Protein AF-A0A914DHK1-F1 (afdb_monomer_lite)

Organism: NCBI:txid290746

Sequence (170 aa):
MADLRPAIIRAHQIGRGVREIARFFDIPVMTVSDAIKRFEEYGSNKDRPGRGRKKTARSKKNILRAPGHKAYETQNFLRDKCPDVISVDPHWRNPIGEWPPNSPDLNPLDYAVWSILEQKACAKPHSNVESLKRALKAWNEITLDTLVKIVDNFPKQLKACVDAKGGHFE

Foldseek 3Di:
DDDCLVVLCVCVVVPDDLVRSCVVVVHDSVVSVVSNVVCVVPVDPDDDDPPDDDDDCPDPVNCVVDCDCARPVNQVVCVVVPVPDQFCDCDVVRNRGSDHPPPLLLPLCRVPVVVQLCCQLVVDDDPDPVSSVVSSCCSVVCDPVNSVVSVVCNVVSVVQCVVCVNDDDD

InterPro domains:
  IPR009057 Homedomain-like superfamily [SSF46689] (3-79)
  IPR036388 Winged helix-like DNA-binding domain superfamily [G3DSA:1.10.10.10] (2-46)
  IPR036397 Ribonuclease H superfamily [G3DSA:3.30.420.10] (58-170)

Radius of gyration: 32.41 Å; chains: 1; bounding box: 67×48×76 Å

Structure (mmCIF, N/CA/C/O backbone):
data_AF-A0A914DHK1-F1
#
_entry.id   AF-A0A914DHK1-F1
#
loop_
_atom_site.group_PDB
_atom_site.id
_atom_site.type_symbol
_atom_site.label_atom_id
_atom_site.label_alt_id
_atom_site.label_comp_id
_atom_site.label_asym_id
_atom_site.label_entity_id
_atom_site.label_seq_id
_atom_site.pdbx_PDB_ins_code
_atom_site.Cartn_x
_atom_site.Cartn_y
_atom_site.Cartn_z
_atom_site.occupancy
_atom_site.B_iso_or_equiv
_atom_site.auth_seq_id
_atom_site.auth_comp_id
_atom_site.auth_asym_id
_atom_site.auth_atom_id
_atom_site.pdbx_PDB_model_num
ATOM 1 N N . MET A 1 1 ? 22.845 2.997 -48.466 1.00 45.81 1 MET A N 1
ATOM 2 C CA . MET A 1 1 ? 23.839 4.029 -48.827 1.00 45.81 1 MET A CA 1
ATOM 3 C C . MET A 1 1 ? 25.036 3.876 -47.909 1.00 45.81 1 MET A C 1
ATOM 5 O O . MET A 1 1 ? 24.831 3.815 -46.704 1.00 45.81 1 MET A O 1
ATOM 9 N N . ALA A 1 2 ? 26.241 3.717 -48.457 1.00 61.31 2 ALA A N 1
ATOM 10 C CA . ALA A 1 2 ? 27.459 3.604 -47.654 1.00 61.31 2 ALA A CA 1
ATOM 11 C C . ALA A 1 2 ? 27.733 4.923 -46.908 1.00 61.31 2 ALA A C 1
ATOM 13 O O . ALA A 1 2 ? 27.480 5.999 -47.446 1.00 61.31 2 ALA A O 1
ATOM 14 N N . ASP A 1 3 ? 28.229 4.848 -45.672 1.00 79.81 3 ASP A N 1
ATOM 15 C CA . ASP A 1 3 ? 28.599 6.033 -44.895 1.00 79.81 3 ASP A CA 1
ATOM 16 C C . ASP A 1 3 ? 29.818 6.724 -45.532 1.00 79.81 3 ASP A C 1
ATOM 18 O O . ASP A 1 3 ? 30.925 6.185 -45.522 1.00 79.81 3 ASP A O 1
ATOM 22 N N . LEU A 1 4 ? 29.612 7.914 -46.106 1.00 85.38 4 LEU A N 1
ATOM 23 C CA . LEU A 1 4 ? 30.652 8.692 -46.790 1.00 85.38 4 LEU A CA 1
ATOM 24 C C . LEU A 1 4 ? 31.526 9.513 -45.826 1.00 85.38 4 LEU A C 1
ATOM 26 O O . LEU A 1 4 ? 32.581 10.009 -46.230 1.00 85.38 4 LEU A O 1
ATOM 30 N N . ARG A 1 5 ? 31.147 9.633 -44.544 1.00 85.50 5 ARG A N 1
ATOM 31 C CA . ARG A 1 5 ? 31.873 10.457 -43.558 1.00 85.50 5 ARG A CA 1
ATOM 32 C C . ARG A 1 5 ? 33.358 10.087 -43.404 1.00 85.50 5 ARG A C 1
ATOM 34 O O . ARG A 1 5 ? 34.180 11.004 -43.396 1.00 85.50 5 ARG A O 1
ATOM 41 N N . PRO A 1 6 ? 33.764 8.798 -43.354 1.00 89.75 6 PRO A N 1
ATOM 42 C CA . PRO A 1 6 ? 35.181 8.449 -43.254 1.00 89.75 6 PRO A CA 1
ATOM 43 C C . PRO A 1 6 ? 35.988 8.885 -44.482 1.00 89.75 6 PRO A C 1
ATOM 45 O O . PRO A 1 6 ? 37.155 9.244 -44.356 1.00 89.75 6 PRO A O 1
ATOM 48 N N . ALA A 1 7 ? 35.385 8.842 -45.674 1.00 91.25 7 ALA A N 1
ATOM 49 C CA . ALA A 1 7 ? 36.050 9.223 -46.917 1.00 91.25 7 ALA A CA 1
ATOM 50 C C . ALA A 1 7 ? 36.236 10.745 -47.014 1.00 91.25 7 ALA A C 1
ATOM 52 O O . ALA A 1 7 ? 37.310 11.202 -47.402 1.00 91.25 7 ALA A O 1
ATOM 53 N N . ILE A 1 8 ? 35.233 11.509 -46.570 1.00 91.62 8 ILE A N 1
ATOM 54 C CA . ILE A 1 8 ? 35.290 12.972 -46.454 1.00 91.62 8 ILE A CA 1
ATOM 55 C C . ILE A 1 8 ? 36.424 13.402 -45.514 1.00 91.62 8 ILE A C 1
ATOM 57 O O . ILE A 1 8 ? 37.243 14.242 -45.879 1.00 91.62 8 ILE A O 1
ATOM 61 N N . ILE A 1 9 ? 36.510 12.791 -44.328 1.00 90.69 9 ILE A N 1
ATOM 62 C CA . ILE A 1 9 ? 37.529 13.141 -43.325 1.00 90.69 9 ILE A CA 1
ATOM 63 C C . ILE A 1 9 ? 38.936 12.813 -43.830 1.00 90.69 9 ILE A C 1
ATOM 65 O O . ILE A 1 9 ? 39.836 13.635 -43.685 1.00 90.69 9 ILE A O 1
ATOM 69 N N . ARG A 1 10 ? 39.130 11.659 -44.487 1.00 92.44 10 ARG A N 1
ATOM 70 C CA . ARG A 1 10 ? 40.425 11.323 -45.103 1.00 92.44 10 ARG A CA 1
ATOM 71 C C . ARG A 1 10 ? 40.837 12.345 -46.162 1.00 92.44 10 ARG A C 1
ATOM 73 O O . ARG A 1 10 ? 41.992 12.749 -46.191 1.00 92.44 10 ARG A O 1
ATOM 80 N N . ALA A 1 11 ? 39.907 12.778 -47.013 1.00 91.38 11 ALA A N 1
ATOM 81 C CA . ALA A 1 11 ? 40.194 13.776 -48.040 1.00 91.38 11 ALA A CA 1
ATOM 82 C C . ALA A 1 11 ? 40.589 15.139 -47.437 1.00 91.38 11 ALA A C 1
ATOM 84 O O . ALA A 1 11 ? 41.520 15.770 -47.936 1.00 91.38 11 ALA A O 1
ATOM 85 N N . HIS A 1 12 ? 39.947 15.549 -46.334 1.00 91.12 12 HIS A N 1
ATOM 86 C CA . HIS A 1 12 ? 40.320 16.750 -45.570 1.00 91.12 12 HIS A CA 1
ATOM 87 C C . HIS A 1 12 ? 41.710 16.627 -44.934 1.00 91.12 12 HIS A C 1
ATOM 89 O O . HIS A 1 12 ? 42.525 17.533 -45.061 1.00 91.12 12 HIS A O 1
ATOM 95 N N . GLN A 1 13 ? 42.029 15.481 -44.324 1.00 90.62 13 GLN A N 1
ATOM 96 C CA . GLN A 1 13 ? 43.347 15.230 -43.719 1.00 90.62 13 GLN A CA 1
ATOM 97 C C . GLN A 1 13 ? 44.498 15.230 -44.739 1.00 90.62 13 GLN A C 1
ATOM 99 O O . GLN A 1 13 ? 45.629 15.540 -44.379 1.00 90.62 13 GLN A O 1
ATOM 104 N N . ILE A 1 14 ? 44.213 14.914 -46.008 1.00 91.94 14 ILE A N 1
ATOM 105 C CA . ILE A 1 14 ? 45.169 14.997 -47.129 1.00 91.94 14 ILE A CA 1
ATOM 106 C C . ILE A 1 14 ? 45.279 16.446 -47.670 1.00 91.94 14 ILE A C 1
ATOM 108 O O . ILE A 1 14 ? 46.070 16.720 -48.568 1.00 91.94 14 ILE A O 1
ATOM 112 N N . GLY A 1 15 ? 44.520 17.397 -47.112 1.00 90.50 15 GLY A N 1
ATOM 113 C CA . GLY A 1 15 ? 44.595 18.825 -47.436 1.00 90.50 15 GLY A CA 1
ATOM 114 C C . GLY A 1 15 ? 43.674 19.279 -48.571 1.00 90.50 15 GLY A C 1
ATOM 115 O O . GLY A 1 15 ? 43.848 20.383 -49.085 1.00 90.50 15 GLY A O 1
ATOM 116 N N . ARG A 1 16 ? 42.697 18.460 -48.991 1.00 91.81 16 ARG A N 1
ATOM 117 C CA . ARG A 1 16 ? 41.738 18.866 -50.032 1.00 91.81 16 ARG A CA 1
ATOM 118 C C . ARG A 1 16 ? 40.726 19.874 -49.500 1.00 91.81 16 ARG A C 1
ATOM 120 O O . ARG A 1 16 ? 40.223 19.749 -48.386 1.00 91.81 16 ARG A O 1
ATOM 127 N N . GLY A 1 17 ? 40.362 20.841 -50.339 1.00 92.19 17 GLY A N 1
ATOM 128 C CA . GLY A 1 17 ? 39.383 21.864 -49.978 1.00 92.19 17 GLY A CA 1
ATOM 129 C C . GLY A 1 17 ? 37.948 21.323 -49.918 1.00 92.19 17 GLY A C 1
ATOM 130 O O . GLY A 1 17 ? 37.543 20.495 -50.731 1.00 92.19 17 GLY A O 1
ATOM 131 N N . VAL A 1 18 ? 37.122 21.867 -49.019 1.00 92.69 18 VAL A N 1
ATOM 132 C CA . VAL A 1 18 ? 35.716 21.451 -48.801 1.00 92.69 18 VAL A CA 1
ATOM 133 C C . VAL A 1 18 ? 34.892 21.403 -50.102 1.00 92.69 18 VAL A C 1
ATOM 135 O O . VAL A 1 18 ? 34.145 20.454 -50.338 1.00 92.69 18 VAL A O 1
ATOM 138 N N . ARG A 1 19 ? 35.045 22.400 -50.986 1.00 93.62 19 ARG A N 1
ATOM 139 C CA . ARG A 1 19 ? 34.336 22.455 -52.283 1.00 93.62 19 ARG A CA 1
ATOM 140 C C . ARG A 1 19 ? 34.827 21.404 -53.283 1.00 93.62 19 ARG A C 1
ATOM 142 O O . ARG A 1 19 ? 34.047 20.946 -54.112 1.00 93.62 19 ARG A O 1
ATOM 149 N N . GLU A 1 20 ? 36.105 21.043 -53.220 1.00 92.06 20 GLU A N 1
ATOM 150 C CA . GLU A 1 20 ? 36.705 20.012 -54.070 1.00 92.06 20 GLU A CA 1
ATOM 151 C C . GLU A 1 20 ? 36.185 18.627 -53.673 1.00 92.06 20 GLU A C 1
ATOM 153 O O . GLU A 1 20 ? 35.751 17.860 -54.529 1.00 92.06 20 GLU A O 1
ATOM 158 N N . ILE A 1 21 ? 36.133 18.357 -52.365 1.00 93.50 21 ILE A N 1
ATOM 159 C CA . ILE A 1 21 ? 35.586 17.120 -51.796 1.00 93.50 21 ILE A CA 1
ATOM 160 C C . ILE A 1 21 ? 34.100 16.974 -52.153 1.00 93.50 21 ILE A C 1
ATOM 162 O O . ILE A 1 21 ? 33.677 15.912 -52.601 1.00 93.50 21 ILE A O 1
ATOM 166 N N . ALA A 1 22 ? 33.317 18.047 -52.009 1.00 93.88 22 ALA A N 1
ATOM 167 C CA . ALA A 1 22 ? 31.891 18.051 -52.336 1.00 93.88 22 ALA A CA 1
ATOM 168 C C . ALA A 1 22 ? 31.627 17.690 -53.805 1.00 93.88 22 ALA A C 1
ATOM 170 O O . ALA A 1 22 ? 30.771 16.858 -54.094 1.00 93.88 22 ALA A O 1
ATOM 171 N N . ARG A 1 23 ? 32.412 18.268 -54.725 1.00 94.62 23 ARG A N 1
ATOM 172 C CA . ARG A 1 23 ? 32.321 17.974 -56.160 1.00 94.62 23 ARG A CA 1
ATOM 173 C C . ARG A 1 23 ? 32.741 16.540 -56.482 1.00 94.62 23 ARG A C 1
ATOM 175 O O . ARG A 1 23 ? 32.130 15.913 -57.334 1.00 94.62 23 ARG A O 1
ATOM 182 N N . PHE A 1 24 ? 33.778 16.031 -55.817 1.00 91.69 24 PHE A N 1
ATOM 183 C CA . PHE A 1 24 ? 34.297 14.683 -56.056 1.00 91.69 24 PHE A CA 1
ATOM 184 C C . PHE A 1 24 ? 33.318 13.584 -55.627 1.00 91.69 24 PHE A C 1
ATOM 186 O O . PHE A 1 24 ? 33.183 12.580 -56.318 1.00 91.69 24 PHE A O 1
ATOM 193 N N . PHE A 1 25 ? 32.636 13.771 -54.494 1.00 90.31 25 PHE A N 1
ATOM 194 C CA . PHE A 1 25 ? 31.669 12.801 -53.971 1.00 90.31 25 PHE A CA 1
ATOM 195 C C . PHE A 1 25 ? 30.226 13.047 -54.437 1.00 90.31 25 PHE A C 1
ATOM 197 O O . PHE A 1 25 ? 29.351 12.285 -54.038 1.00 90.31 25 PHE A O 1
ATOM 204 N N . ASP A 1 26 ? 29.983 14.082 -55.247 1.00 92.62 26 ASP A N 1
ATOM 205 C CA . ASP A 1 26 ? 28.649 14.523 -55.683 1.00 92.62 26 ASP A CA 1
ATOM 206 C C . ASP A 1 26 ? 27.667 14.709 -54.509 1.00 92.62 26 ASP A C 1
ATOM 208 O O . ASP A 1 26 ? 26.552 14.191 -54.475 1.00 92.62 26 ASP A O 1
ATOM 212 N N . ILE A 1 27 ? 28.125 15.429 -53.479 1.00 90.25 27 ILE A N 1
ATOM 213 C CA . ILE A 1 27 ? 27.350 15.707 -52.263 1.00 90.25 27 ILE A CA 1
ATOM 214 C C . ILE A 1 27 ? 27.333 17.203 -51.941 1.00 90.25 27 ILE A C 1
ATOM 216 O O . ILE A 1 27 ? 28.273 17.928 -52.282 1.00 90.25 27 ILE A O 1
ATOM 220 N N . PRO A 1 28 ? 26.304 17.698 -51.228 1.00 95.31 28 PRO A N 1
ATOM 221 C CA . PRO A 1 28 ? 26.244 19.097 -50.830 1.00 95.31 28 PRO A CA 1
ATOM 222 C C . PRO A 1 28 ? 27.471 19.534 -50.019 1.00 95.31 28 PRO A C 1
ATOM 224 O O . PRO A 1 28 ? 27.897 18.858 -49.081 1.00 95.31 28 PRO A O 1
ATOM 227 N N . VAL A 1 29 ? 27.988 20.729 -50.320 1.00 93.56 29 VAL A N 1
ATOM 228 C CA . VAL A 1 29 ? 29.125 21.349 -49.607 1.00 93.56 29 VAL A CA 1
ATOM 229 C C . VAL A 1 29 ? 28.879 21.415 -48.096 1.00 93.56 29 VAL A C 1
ATOM 231 O O . VAL A 1 29 ? 29.800 21.199 -47.312 1.00 93.56 29 VAL A O 1
ATOM 234 N N . MET A 1 30 ? 27.630 21.654 -47.683 1.00 92.50 30 MET A N 1
ATOM 235 C CA . MET A 1 30 ? 27.241 21.692 -46.271 1.00 92.50 30 MET A CA 1
ATOM 236 C C . MET A 1 30 ? 27.505 20.357 -45.567 1.00 92.50 30 MET A C 1
ATOM 238 O O . MET A 1 30 ? 28.030 20.338 -44.462 1.00 92.50 30 MET A O 1
ATOM 242 N N . THR A 1 31 ? 27.230 19.231 -46.230 1.00 90.69 31 THR A N 1
ATOM 243 C CA . THR A 1 31 ? 27.468 17.891 -45.678 1.00 90.69 31 THR A CA 1
ATOM 244 C C . THR A 1 31 ? 28.955 17.635 -45.439 1.00 90.69 31 THR A C 1
ATOM 246 O O . THR A 1 31 ? 29.322 17.047 -44.422 1.00 90.69 31 THR A O 1
ATOM 249 N N . VAL A 1 32 ? 29.817 18.115 -46.341 1.00 91.56 32 VAL A N 1
ATOM 250 C CA . VAL A 1 32 ? 31.277 18.048 -46.179 1.00 91.56 32 VAL A CA 1
ATOM 251 C C . VAL A 1 32 ? 31.731 18.938 -45.021 1.00 91.56 32 VAL A C 1
ATOM 253 O O . VAL A 1 32 ? 32.470 18.483 -44.151 1.00 91.56 32 VAL A O 1
ATOM 256 N N . SER A 1 33 ? 31.246 20.181 -44.978 1.00 93.50 33 SER A N 1
ATOM 257 C CA . SER A 1 33 ? 31.574 21.152 -43.929 1.00 93.50 33 SER A CA 1
ATOM 258 C C . SER A 1 33 ? 31.161 20.664 -42.536 1.00 93.50 33 SER A C 1
ATOM 260 O O . SER A 1 33 ? 31.955 20.727 -41.600 1.00 93.50 33 SER A O 1
ATOM 262 N N . ASP A 1 34 ? 29.947 20.134 -42.392 1.00 90.88 34 ASP A N 1
ATOM 263 C CA . ASP A 1 34 ? 29.426 19.626 -41.120 1.00 90.88 34 ASP A CA 1
ATOM 264 C C . ASP A 1 34 ? 30.172 18.376 -40.649 1.00 90.88 34 ASP A C 1
ATOM 266 O O . ASP A 1 34 ? 30.414 18.209 -39.451 1.00 90.88 34 ASP A O 1
ATOM 270 N N . ALA A 1 35 ? 30.550 17.490 -41.576 1.00 89.19 35 ALA A N 1
ATOM 271 C CA . ALA A 1 35 ? 31.341 16.306 -41.257 1.00 89.19 35 ALA A CA 1
ATOM 272 C C . ALA A 1 35 ? 32.747 16.680 -40.759 1.00 89.19 35 ALA A C 1
ATOM 274 O O . ALA A 1 35 ? 33.200 16.120 -39.760 1.00 89.19 35 ALA A O 1
ATOM 275 N N . ILE A 1 36 ? 33.404 17.649 -41.407 1.00 91.06 36 ILE A N 1
ATOM 276 C CA . ILE A 1 36 ? 34.724 18.154 -41.001 1.00 91.06 36 ILE A CA 1
ATOM 277 C C . ILE A 1 36 ? 34.641 18.852 -39.644 1.00 91.06 36 ILE A C 1
ATOM 279 O O . ILE A 1 36 ? 35.380 18.488 -38.734 1.00 91.06 36 ILE A O 1
ATOM 283 N N . LYS A 1 37 ? 33.690 19.776 -39.465 1.00 90.94 37 LYS A N 1
ATOM 284 C CA . LYS A 1 37 ? 33.513 20.504 -38.201 1.00 90.94 37 LYS A CA 1
ATOM 285 C C . LYS A 1 37 ? 33.281 19.553 -37.024 1.00 90.94 37 LYS A C 1
ATOM 287 O O . LYS A 1 37 ? 33.901 19.693 -35.976 1.00 90.94 37 LYS A O 1
ATOM 292 N N . ARG A 1 38 ? 32.430 18.536 -37.204 1.00 84.12 38 ARG A N 1
ATOM 293 C CA . ARG A 1 38 ? 32.204 17.501 -36.180 1.00 84.12 38 ARG A CA 1
ATOM 294 C C . ARG A 1 38 ? 33.459 16.677 -35.898 1.00 84.12 38 ARG A C 1
ATOM 296 O O . ARG A 1 38 ? 33.683 16.293 -34.754 1.00 84.12 38 ARG A O 1
ATOM 303 N N . PHE A 1 39 ? 34.267 16.384 -36.911 1.00 88.56 39 PHE A N 1
ATOM 304 C CA . PHE A 1 39 ? 35.526 15.675 -36.709 1.00 88.56 39 PHE A CA 1
ATOM 305 C C . PHE A 1 39 ? 36.542 16.524 -35.931 1.00 88.56 39 PHE A C 1
ATOM 307 O O . PHE A 1 39 ? 37.161 16.009 -35.005 1.00 88.56 39 PHE A O 1
ATOM 314 N N . GLU A 1 40 ? 36.669 17.813 -36.248 1.00 88.25 40 GLU A N 1
ATOM 315 C CA . GLU A 1 40 ? 37.559 18.749 -35.546 1.00 88.25 40 GLU A CA 1
ATOM 316 C C . GLU A 1 40 ? 37.135 18.974 -34.084 1.00 88.25 40 GLU A C 1
ATOM 318 O O . GLU A 1 40 ? 37.988 19.025 -33.202 1.00 88.25 40 GLU A O 1
ATOM 323 N N . GLU A 1 41 ? 35.829 19.032 -33.801 1.00 84.94 41 GLU A N 1
ATOM 324 C CA . GLU A 1 41 ? 35.303 19.207 -32.438 1.00 84.94 41 GLU A CA 1
ATOM 325 C C . GLU A 1 41 ? 35.503 17.976 -31.530 1.00 84.94 41 GLU A C 1
ATOM 327 O O . GLU A 1 41 ? 35.733 18.129 -30.331 1.00 84.94 41 GLU A O 1
ATOM 332 N N . TYR A 1 42 ? 35.382 16.753 -32.063 1.00 79.62 42 TYR A N 1
ATOM 333 C CA . TYR A 1 42 ? 35.317 15.526 -31.248 1.00 79.62 42 TYR A CA 1
ATOM 334 C C . TYR A 1 42 ? 36.467 14.536 -31.490 1.00 79.62 42 TYR A C 1
ATOM 336 O O . TYR A 1 42 ? 36.564 13.533 -30.780 1.00 79.62 42 TYR A O 1
ATOM 344 N N . GLY A 1 43 ? 37.309 14.760 -32.502 1.00 81.88 43 GLY A N 1
ATOM 345 C CA . GLY A 1 43 ? 38.443 13.895 -32.847 1.00 81.88 43 GLY A CA 1
ATOM 346 C C . GLY A 1 43 ? 38.056 12.480 -33.297 1.00 81.88 43 GLY A C 1
ATOM 347 O O . GLY A 1 43 ? 38.898 11.583 -33.337 1.00 81.88 43 GLY A O 1
ATOM 348 N N . SER A 1 44 ? 36.778 12.230 -33.601 1.00 81.31 44 SER A N 1
ATOM 349 C CA . SER A 1 44 ? 36.283 10.906 -33.976 1.00 81.31 44 SER A CA 1
ATOM 350 C C . SER A 1 44 ? 35.153 10.986 -34.991 1.00 81.31 44 SER A C 1
ATOM 352 O O . SER A 1 44 ? 34.306 11.870 -34.930 1.00 81.31 44 SER A O 1
ATOM 354 N N . ASN A 1 45 ? 35.110 10.002 -35.889 1.00 77.06 45 ASN A N 1
ATOM 355 C CA . ASN A 1 45 ? 34.007 9.800 -36.828 1.00 77.06 45 ASN A CA 1
ATOM 356 C C . ASN A 1 45 ? 33.022 8.704 -36.375 1.00 77.06 45 ASN A C 1
ATOM 358 O O . ASN A 1 45 ? 32.230 8.197 -37.166 1.00 77.06 45 ASN A O 1
ATOM 362 N N . LYS A 1 46 ? 33.112 8.253 -35.120 1.00 77.50 46 LYS A N 1
ATOM 363 C CA . LYS A 1 46 ? 32.181 7.250 -34.594 1.00 77.50 46 LYS A CA 1
ATOM 364 C C . LYS A 1 46 ? 30.833 7.900 -34.290 1.00 77.50 46 LYS A C 1
ATOM 366 O O . LYS A 1 46 ? 30.783 9.020 -33.782 1.00 77.50 46 LYS A O 1
ATOM 371 N N . ASP A 1 47 ? 29.746 7.175 -34.547 1.00 72.56 47 ASP A N 1
ATOM 372 C CA . ASP A 1 47 ? 28.423 7.608 -34.105 1.00 72.56 47 ASP A CA 1
ATOM 373 C C . ASP A 1 47 ? 28.402 7.763 -32.586 1.00 72.56 47 ASP A C 1
ATOM 375 O O . ASP A 1 47 ? 28.913 6.923 -31.835 1.00 72.56 47 ASP A O 1
ATOM 379 N N . ARG A 1 48 ? 27.802 8.858 -32.117 1.00 64.44 48 ARG A N 1
ATOM 380 C CA . ARG A 1 48 ? 27.656 9.084 -30.684 1.00 64.44 48 ARG A CA 1
ATOM 381 C C . ARG A 1 48 ? 26.659 8.059 -30.147 1.00 64.44 48 ARG A C 1
ATOM 383 O O . ARG A 1 48 ? 25.573 7.936 -30.721 1.00 64.44 48 AR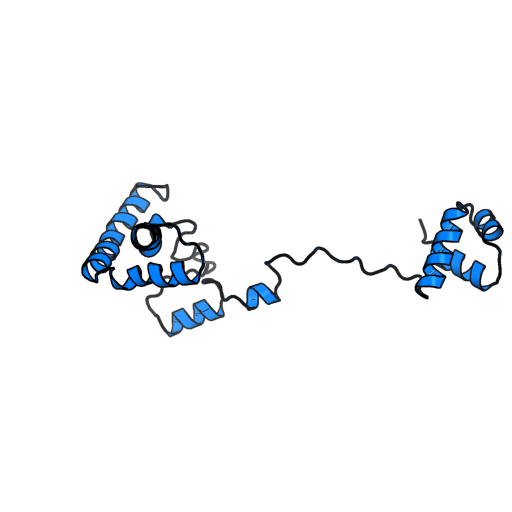G A O 1
ATOM 390 N N . PRO A 1 49 ? 26.958 7.368 -29.034 1.00 63.66 49 PRO A N 1
ATOM 391 C CA . PRO A 1 49 ? 25.939 6.577 -28.370 1.00 63.66 49 PRO A CA 1
ATOM 392 C C . PRO A 1 49 ? 24.776 7.515 -28.041 1.00 63.66 49 PRO A C 1
ATOM 394 O O . PRO A 1 49 ? 24.951 8.534 -27.365 1.00 63.66 49 PRO A O 1
ATOM 397 N N . GLY A 1 50 ? 23.600 7.215 -28.597 1.00 67.06 50 GLY A N 1
ATOM 398 C CA . GLY A 1 50 ? 22.398 7.994 -28.337 1.00 67.06 50 GLY A CA 1
ATOM 399 C C . GLY A 1 50 ? 22.179 8.105 -26.830 1.00 67.06 50 GLY A C 1
ATOM 400 O O . GLY A 1 50 ? 22.515 7.194 -26.076 1.00 67.06 50 GLY A O 1
ATOM 401 N N . ARG A 1 51 ? 21.587 9.212 -26.370 1.00 67.69 51 ARG A N 1
ATOM 402 C CA . ARG A 1 51 ? 21.389 9.508 -24.934 1.00 67.69 51 ARG A CA 1
ATOM 403 C C . ARG A 1 51 ? 20.569 8.443 -24.178 1.00 67.69 51 ARG A C 1
ATOM 405 O O . ARG A 1 51 ? 20.447 8.512 -22.958 1.00 67.69 51 ARG A O 1
ATOM 412 N N . GLY A 1 52 ? 20.020 7.468 -24.902 1.00 65.75 52 GLY A N 1
ATOM 413 C CA . GLY A 1 52 ? 19.139 6.434 -24.399 1.00 65.75 52 GLY A CA 1
ATOM 414 C C . GLY A 1 52 ? 17.781 7.008 -24.017 1.00 65.75 52 GLY A C 1
ATOM 415 O O . GLY A 1 52 ? 17.614 8.202 -23.752 1.00 65.75 52 GLY A O 1
ATOM 416 N N . ARG A 1 53 ? 16.773 6.140 -23.966 1.00 58.81 53 ARG A N 1
ATOM 417 C CA . ARG A 1 53 ? 15.498 6.488 -23.339 1.00 58.81 53 ARG A CA 1
ATOM 418 C C . ARG A 1 53 ? 15.771 6.830 -21.870 1.00 58.81 53 ARG A C 1
ATOM 420 O O . ARG A 1 53 ? 16.471 6.077 -21.191 1.00 58.81 53 ARG A O 1
ATOM 427 N N . LYS A 1 54 ? 15.223 7.946 -21.367 1.00 60.50 54 LYS A N 1
ATOM 428 C CA . LYS A 1 54 ? 15.297 8.275 -19.931 1.00 60.50 54 LYS A CA 1
ATOM 429 C C . LYS A 1 54 ? 14.846 7.054 -19.120 1.00 60.50 54 LYS A C 1
ATOM 431 O O . LYS A 1 54 ? 13.826 6.442 -19.443 1.00 60.50 54 LYS A O 1
ATOM 436 N N . LYS A 1 55 ? 15.618 6.684 -18.095 1.00 52.12 55 LYS A N 1
ATOM 437 C CA . LYS A 1 55 ? 15.309 5.531 -17.240 1.00 52.12 55 LYS A CA 1
ATOM 438 C C . LYS A 1 55 ? 13.954 5.766 -16.572 1.00 52.12 55 LYS A C 1
ATOM 440 O O . LYS A 1 55 ? 13.776 6.759 -15.874 1.00 52.12 55 LYS A O 1
ATOM 445 N N . THR A 1 56 ? 13.002 4.872 -16.809 1.00 56.81 56 THR A N 1
ATOM 446 C CA . THR A 1 56 ? 11.721 4.869 -16.098 1.00 56.81 56 THR A CA 1
ATOM 447 C C . THR A 1 56 ? 11.930 4.388 -14.659 1.00 56.81 56 THR A C 1
ATOM 449 O O . THR A 1 56 ? 12.956 3.778 -14.337 1.00 56.81 56 THR A O 1
ATOM 452 N N . ALA A 1 57 ? 10.937 4.605 -13.791 1.00 53.75 57 ALA A N 1
ATOM 453 C CA . ALA A 1 57 ? 10.928 4.098 -12.415 1.00 53.75 57 ALA A CA 1
ATOM 454 C C . ALA A 1 57 ? 11.199 2.575 -12.309 1.00 53.75 57 ALA A C 1
ATOM 456 O O . ALA A 1 57 ? 11.679 2.110 -11.281 1.00 53.75 57 ALA A O 1
ATOM 457 N N . ARG A 1 58 ? 10.993 1.810 -13.393 1.00 50.88 58 ARG A N 1
ATOM 458 C CA . ARG A 1 58 ? 11.155 0.347 -13.486 1.00 50.88 58 ARG A CA 1
ATOM 459 C C . ARG A 1 58 ? 12.577 -0.126 -13.838 1.00 50.88 58 ARG A C 1
ATOM 461 O O . ARG A 1 58 ? 12.744 -1.149 -14.495 1.00 50.88 58 ARG A O 1
ATOM 468 N N . SER A 1 59 ? 13.629 0.612 -13.483 1.00 53.47 59 SER A N 1
ATOM 469 C CA . SER A 1 59 ? 14.996 0.119 -13.724 1.00 53.47 59 SER A CA 1
ATOM 470 C C . SER A 1 59 ? 15.319 -1.074 -12.810 1.00 53.47 59 SER A C 1
ATOM 472 O O . SER A 1 59 ? 14.900 -1.085 -11.655 1.00 53.47 59 SER A O 1
ATOM 474 N N . LYS A 1 60 ? 16.112 -2.047 -13.287 1.00 51.78 60 LYS A N 1
ATOM 475 C CA . LYS A 1 60 ? 16.514 -3.252 -12.524 1.00 51.78 60 LYS A CA 1
ATOM 476 C C . LYS A 1 60 ? 17.060 -2.904 -11.125 1.00 51.78 60 LYS A C 1
ATOM 478 O O . LYS A 1 60 ? 16.705 -3.539 -10.146 1.00 51.78 60 LYS A O 1
ATOM 483 N N . LYS A 1 61 ? 17.836 -1.815 -11.023 1.00 50.88 61 LYS A N 1
ATOM 484 C CA . LYS A 1 61 ? 18.397 -1.278 -9.769 1.00 50.88 61 LYS A CA 1
ATOM 485 C C . LYS A 1 61 ? 17.347 -0.688 -8.814 1.00 50.88 61 LYS A C 1
ATOM 487 O O . LYS A 1 61 ? 17.553 -0.739 -7.610 1.00 50.88 61 LYS A O 1
ATOM 492 N N . ASN A 1 62 ? 16.255 -0.119 -9.328 1.00 53.91 62 ASN A N 1
ATOM 493 C CA . ASN A 1 62 ? 15.177 0.448 -8.506 1.00 53.91 62 ASN A CA 1
ATOM 494 C C . ASN A 1 62 ? 14.160 -0.620 -8.086 1.00 53.91 62 ASN A C 1
ATOM 496 O O . ASN A 1 62 ? 13.672 -0.569 -6.966 1.00 53.91 62 ASN A O 1
ATOM 500 N N . ILE A 1 63 ? 13.908 -1.611 -8.948 1.00 52.91 63 ILE A N 1
ATOM 501 C CA . ILE A 1 63 ? 13.090 -2.794 -8.633 1.00 52.91 63 ILE A CA 1
ATOM 502 C C . ILE A 1 63 ? 13.741 -3.614 -7.509 1.00 52.91 63 ILE A C 1
ATOM 504 O O . ILE A 1 63 ? 13.054 -4.047 -6.599 1.00 52.91 63 ILE A O 1
ATOM 508 N N . LEU A 1 64 ? 15.069 -3.768 -7.530 1.00 50.78 64 LEU A N 1
ATOM 509 C CA . LEU A 1 64 ? 15.819 -4.451 -6.466 1.00 50.78 64 LEU A CA 1
ATOM 510 C C . LEU A 1 64 ? 15.914 -3.648 -5.154 1.00 50.78 64 LEU A C 1
ATOM 512 O O . LEU A 1 64 ? 16.266 -4.208 -4.127 1.00 50.78 64 LEU A O 1
ATOM 516 N N . ARG A 1 65 ? 15.658 -2.331 -5.175 1.00 49.38 65 ARG A N 1
ATOM 517 C CA . ARG A 1 65 ? 15.822 -1.438 -4.009 1.00 49.38 65 ARG A CA 1
ATOM 518 C C . ARG A 1 65 ? 14.541 -1.181 -3.220 1.00 49.38 65 ARG A C 1
ATOM 520 O O . ARG A 1 65 ? 14.626 -0.646 -2.121 1.00 49.38 65 ARG A O 1
ATOM 527 N N . ALA A 1 66 ? 13.382 -1.531 -3.760 1.00 48.00 66 ALA A N 1
ATOM 528 C CA . ALA A 1 66 ? 12.117 -1.494 -3.044 1.00 48.00 66 ALA A CA 1
ATOM 529 C C . ALA A 1 66 ? 11.568 -2.921 -3.046 1.00 48.00 66 ALA A C 1
ATOM 531 O O . ALA A 1 66 ? 11.083 -3.354 -4.095 1.00 48.00 66 ALA A O 1
ATOM 532 N N . PRO A 1 67 ? 11.658 -3.675 -1.936 1.00 53.47 67 PRO A N 1
ATOM 533 C CA . PRO A 1 67 ? 11.033 -4.982 -1.864 1.00 53.47 67 PRO A CA 1
ATOM 534 C C . PRO A 1 67 ? 9.523 -4.752 -1.879 1.00 53.47 67 PRO A C 1
ATOM 536 O O . PRO A 1 67 ? 8.898 -4.463 -0.862 1.00 53.47 67 PRO A O 1
ATOM 539 N N . GLY A 1 68 ? 8.931 -4.767 -3.073 1.00 71.88 68 GLY A N 1
ATOM 540 C CA . GLY A 1 68 ? 7.486 -4.845 -3.196 1.00 71.88 68 GLY A CA 1
ATOM 541 C C . GLY A 1 68 ? 7.018 -6.116 -2.495 1.00 71.88 68 GLY A C 1
ATOM 542 O O . GLY A 1 68 ? 7.752 -7.098 -2.438 1.00 71.88 68 GLY A O 1
ATOM 543 N N . HIS A 1 69 ? 5.783 -6.132 -2.009 1.00 74.56 69 HIS A N 1
ATOM 544 C CA . HIS A 1 69 ? 5.173 -7.291 -1.350 1.00 74.56 69 HIS A CA 1
ATOM 545 C C . HIS A 1 69 ? 5.298 -8.602 -2.159 1.00 74.56 69 HIS A C 1
ATOM 547 O O . HIS A 1 69 ? 5.229 -9.667 -1.570 1.00 74.56 69 HIS A O 1
ATOM 553 N N . LYS A 1 70 ? 5.545 -8.553 -3.479 1.00 71.12 70 LYS A N 1
ATOM 554 C CA . LYS A 1 70 ? 5.769 -9.720 -4.362 1.00 71.12 70 LYS A CA 1
ATOM 555 C C . LYS A 1 70 ? 7.238 -10.109 -4.582 1.00 71.12 70 LYS A C 1
ATOM 557 O O . LYS A 1 70 ? 7.517 -11.008 -5.368 1.00 71.12 70 LYS A O 1
ATOM 562 N N . ALA A 1 71 ? 8.194 -9.398 -3.987 1.00 76.88 71 ALA A N 1
ATOM 563 C CA . ALA A 1 71 ? 9.609 -9.702 -4.162 1.00 76.88 71 ALA A CA 1
ATOM 564 C C . ALA A 1 71 ? 9.942 -11.063 -3.537 1.00 76.88 71 ALA A C 1
ATOM 566 O O . ALA A 1 71 ? 9.467 -11.379 -2.4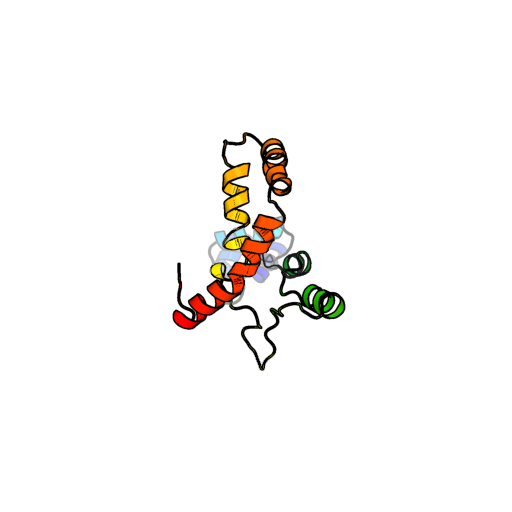48 1.00 76.88 71 ALA A O 1
ATOM 567 N N . TYR A 1 72 ? 10.793 -11.840 -4.210 1.00 75.06 72 TYR A N 1
ATOM 568 C CA . TYR A 1 72 ? 11.189 -13.181 -3.767 1.00 75.06 72 TYR A CA 1
ATOM 569 C C . TYR A 1 72 ? 11.749 -13.184 -2.338 1.00 75.06 72 TYR A C 1
ATOM 571 O O . TYR A 1 72 ? 11.333 -13.987 -1.510 1.00 75.06 72 TYR A O 1
ATOM 579 N N . GLU A 1 73 ? 12.638 -12.238 -2.021 1.00 80.44 73 GLU A N 1
ATOM 580 C CA . GLU A 1 73 ? 13.221 -12.100 -0.680 1.00 80.44 73 GLU A CA 1
ATOM 581 C C . GLU A 1 73 ? 12.149 -11.830 0.388 1.00 80.44 73 GLU A C 1
ATOM 583 O O . GLU A 1 73 ? 12.157 -12.461 1.442 1.00 80.44 73 GLU A O 1
ATOM 588 N N . THR A 1 74 ? 11.186 -10.948 0.095 1.00 81.88 74 THR A N 1
ATOM 589 C CA . THR A 1 74 ? 10.066 -10.634 0.994 1.00 81.88 74 THR A CA 1
ATOM 590 C C . THR A 1 74 ? 9.156 -11.840 1.200 1.00 81.88 74 THR A C 1
ATOM 592 O O . THR A 1 74 ? 8.813 -12.153 2.335 1.00 81.88 74 THR A O 1
ATOM 595 N N . GLN A 1 75 ? 8.795 -12.544 0.125 1.00 79.69 75 GLN A N 1
ATOM 596 C CA . GLN A 1 75 ? 7.937 -13.727 0.202 1.00 79.69 75 GLN A CA 1
ATOM 597 C C . GLN A 1 75 ? 8.607 -14.874 0.962 1.00 79.69 75 GLN A C 1
ATOM 599 O O . GLN A 1 75 ? 7.960 -15.512 1.788 1.00 79.69 75 GLN A O 1
ATOM 604 N N . ASN A 1 76 ? 9.904 -15.105 0.754 1.00 81.38 76 ASN A N 1
ATOM 605 C CA . ASN A 1 76 ? 10.647 -16.113 1.508 1.00 81.38 76 ASN A CA 1
ATOM 606 C C . ASN A 1 76 ? 10.757 -15.767 2.991 1.00 81.38 76 ASN A C 1
ATOM 608 O O . ASN A 1 76 ? 10.564 -16.641 3.830 1.00 81.38 76 ASN A O 1
ATOM 612 N N . PHE A 1 77 ? 11.034 -14.502 3.314 1.00 85.69 77 PHE A N 1
ATOM 613 C CA . PHE A 1 77 ? 11.064 -14.048 4.701 1.00 85.69 77 PHE A CA 1
ATOM 614 C C . PHE A 1 77 ? 9.708 -14.254 5.386 1.00 85.69 77 PHE A C 1
ATOM 616 O O . PHE A 1 77 ? 9.655 -14.787 6.491 1.00 85.69 77 PHE A O 1
ATOM 623 N N . LEU A 1 78 ? 8.611 -13.872 4.725 1.00 85.81 78 LEU A N 1
ATOM 624 C CA . LEU A 1 78 ? 7.265 -14.054 5.267 1.00 85.81 78 LEU A CA 1
ATOM 625 C C . LEU A 1 78 ? 6.913 -15.535 5.415 1.00 85.81 78 LEU A C 1
ATOM 627 O O . LEU A 1 78 ? 6.382 -15.911 6.446 1.00 85.81 78 LEU A O 1
ATOM 631 N N . ARG A 1 79 ? 7.277 -16.390 4.456 1.00 82.44 79 ARG A N 1
ATOM 632 C CA . ARG A 1 79 ? 7.054 -17.841 4.553 1.00 82.44 79 ARG A CA 1
ATOM 633 C C . ARG A 1 79 ? 7.798 -18.477 5.734 1.00 82.44 79 ARG A C 1
ATOM 635 O O . ARG A 1 79 ? 7.279 -19.405 6.340 1.00 82.44 79 ARG A O 1
ATOM 642 N N . ASP A 1 80 ? 8.996 -17.984 6.053 1.00 86.88 80 ASP A N 1
ATOM 643 C CA . ASP A 1 80 ? 9.803 -18.458 7.188 1.00 86.88 80 ASP A CA 1
ATOM 644 C C . ASP A 1 80 ? 9.306 -17.921 8.541 1.00 86.88 80 ASP A C 1
ATOM 646 O O . ASP A 1 80 ? 9.327 -18.634 9.542 1.00 86.88 80 ASP A O 1
ATOM 650 N N . LYS A 1 81 ? 8.872 -16.654 8.595 1.00 91.25 81 LYS A N 1
ATOM 651 C CA . LYS A 1 81 ? 8.523 -15.968 9.855 1.00 91.25 81 LYS A CA 1
ATOM 652 C C . LYS A 1 81 ? 7.032 -15.915 10.171 1.00 91.25 81 LYS A C 1
ATOM 654 O O . LYS A 1 81 ? 6.672 -15.684 11.323 1.00 91.25 81 LYS A O 1
ATOM 659 N N . CYS A 1 82 ? 6.177 -16.098 9.176 1.00 87.50 82 CYS A N 1
ATOM 660 C CA . CYS A 1 82 ? 4.729 -15.956 9.263 1.00 87.50 82 CYS A CA 1
ATOM 661 C C . CYS A 1 82 ? 4.074 -17.111 8.483 1.00 87.50 82 CYS A C 1
ATOM 663 O O . CYS A 1 82 ? 3.716 -16.928 7.321 1.00 87.50 82 CYS A O 1
ATOM 665 N N . PRO A 1 83 ? 3.927 -18.304 9.087 1.00 77.62 83 PRO A N 1
ATOM 666 C CA . PRO A 1 83 ? 3.417 -19.482 8.380 1.00 77.62 83 PRO A CA 1
ATOM 667 C C . PRO A 1 83 ? 1.995 -19.286 7.834 1.00 77.62 83 PRO A C 1
ATOM 669 O O . PRO A 1 83 ? 1.670 -19.839 6.789 1.00 77.62 83 PRO A O 1
ATOM 672 N N . ASP A 1 84 ? 1.192 -18.444 8.487 1.00 82.75 84 ASP A N 1
ATOM 673 C CA . ASP A 1 84 ? -0.192 -18.139 8.103 1.00 82.75 84 ASP A CA 1
ATOM 674 C C . ASP A 1 84 ? -0.306 -16.957 7.120 1.00 82.75 84 ASP A C 1
ATOM 676 O O . ASP A 1 84 ? -1.379 -16.375 6.947 1.00 82.75 84 ASP A O 1
ATOM 680 N N . VAL A 1 85 ? 0.803 -16.533 6.503 1.00 82.69 85 VAL A N 1
ATOM 681 C CA . VAL A 1 85 ? 0.770 -15.443 5.526 1.00 82.69 85 VAL A CA 1
ATOM 682 C C . VAL A 1 85 ? 0.020 -15.875 4.268 1.00 82.69 85 VAL A C 1
ATOM 684 O O . VAL A 1 85 ? 0.358 -16.874 3.638 1.00 82.69 85 VAL A O 1
ATOM 687 N N . ILE A 1 86 ? -0.957 -15.066 3.856 1.00 78.06 86 ILE A N 1
ATOM 688 C CA . ILE A 1 86 ? -1.629 -15.238 2.568 1.00 78.06 86 ILE A CA 1
ATOM 689 C C . ILE A 1 86 ? -0.611 -14.942 1.468 1.00 78.06 86 ILE A C 1
ATOM 691 O O . ILE A 1 86 ? -0.124 -13.814 1.317 1.00 78.06 86 ILE A O 1
ATOM 695 N N . SER A 1 87 ? -0.252 -15.973 0.715 1.00 69.38 87 SER A N 1
ATOM 696 C CA . SER A 1 87 ? 0.792 -15.874 -0.294 1.00 69.38 87 SER A CA 1
ATOM 697 C C . SER A 1 87 ? 0.293 -15.107 -1.520 1.00 69.38 87 SER A C 1
ATOM 699 O O . SER A 1 87 ? -0.767 -15.374 -2.086 1.00 69.38 87 SER A O 1
ATOM 701 N N . VAL A 1 88 ? 1.091 -14.139 -1.972 1.00 64.56 88 VAL A N 1
ATOM 702 C CA . VAL A 1 88 ? 0.834 -13.389 -3.218 1.00 64.56 88 VAL A CA 1
ATOM 703 C C . VAL A 1 88 ? 1.593 -13.985 -4.407 1.00 64.56 88 VAL A C 1
ATOM 705 O O . VAL A 1 88 ? 1.651 -13.364 -5.470 1.00 64.56 88 VAL A O 1
ATOM 708 N N . ASP A 1 89 ? 2.232 -15.143 -4.208 1.00 59.41 89 ASP A N 1
ATOM 709 C CA . ASP A 1 89 ? 3.098 -15.786 -5.190 1.00 59.41 89 ASP A CA 1
ATOM 710 C C . ASP A 1 89 ? 2.269 -16.571 -6.219 1.00 59.41 89 ASP A C 1
ATOM 712 O O . ASP A 1 89 ? 1.580 -17.530 -5.853 1.00 59.41 89 ASP A O 1
ATOM 716 N N . PRO A 1 90 ? 2.334 -16.205 -7.509 1.00 57.03 90 PRO A N 1
ATOM 717 C CA . PRO A 1 90 ? 1.773 -17.009 -8.572 1.00 57.03 90 PRO A CA 1
ATOM 718 C C . PRO A 1 90 ? 2.647 -18.249 -8.801 1.00 57.03 90 PRO A C 1
ATOM 720 O O . PRO A 1 90 ? 3.495 -18.287 -9.695 1.00 57.03 90 PRO A O 1
ATOM 723 N N . HIS A 1 91 ? 2.429 -19.310 -8.021 1.00 55.03 91 HIS A N 1
ATOM 724 C CA . HIS A 1 91 ? 2.904 -20.630 -8.431 1.00 55.03 91 HIS A CA 1
ATOM 725 C C . HIS A 1 91 ? 2.225 -21.002 -9.759 1.00 55.03 91 HIS A C 1
ATOM 727 O O . HIS A 1 91 ? 1.069 -20.658 -9.982 1.00 55.03 91 HIS A O 1
ATOM 733 N N . TRP A 1 92 ? 2.881 -21.758 -10.643 1.00 56.69 92 TRP A N 1
ATOM 734 C CA . TRP A 1 92 ? 2.290 -22.124 -11.943 1.00 56.69 92 TRP A CA 1
ATOM 735 C C . TRP A 1 92 ? 0.944 -22.874 -11.828 1.00 56.69 92 TRP A C 1
ATOM 737 O O . TRP A 1 92 ? 0.170 -22.879 -12.781 1.00 56.69 92 TRP A O 1
ATOM 747 N N . ARG A 1 93 ? 0.647 -23.480 -10.664 1.00 52.09 93 ARG A N 1
ATOM 748 C CA . ARG A 1 93 ? -0.659 -24.098 -10.351 1.00 52.09 93 ARG A CA 1
ATOM 749 C C . ARG A 1 93 ? -1.704 -23.133 -9.780 1.00 52.09 93 ARG A C 1
ATOM 751 O O . ARG A 1 93 ? -2.878 -23.474 -9.789 1.00 52.09 93 ARG A O 1
ATOM 758 N N . ASN A 1 94 ? -1.299 -21.967 -9.280 1.00 54.28 94 ASN A N 1
ATOM 759 C CA . ASN A 1 94 ? -2.193 -20.887 -8.866 1.00 54.28 94 ASN A CA 1
ATOM 760 C C . ASN A 1 94 ? -1.647 -19.550 -9.405 1.00 54.28 94 ASN A C 1
ATOM 762 O O . ASN A 1 94 ? -0.992 -18.812 -8.670 1.00 54.28 94 ASN A O 1
ATOM 766 N N . PRO A 1 95 ? -1.885 -19.236 -10.690 1.00 54.75 95 PRO A N 1
ATOM 767 C CA . PRO A 1 95 ? -1.287 -18.080 -11.359 1.00 54.75 95 PRO A CA 1
ATOM 768 C C . PRO A 1 95 ? -1.747 -16.715 -10.810 1.00 54.75 95 PRO A C 1
ATOM 770 O O . PRO A 1 95 ? -1.248 -15.689 -11.270 1.00 54.75 95 PRO A O 1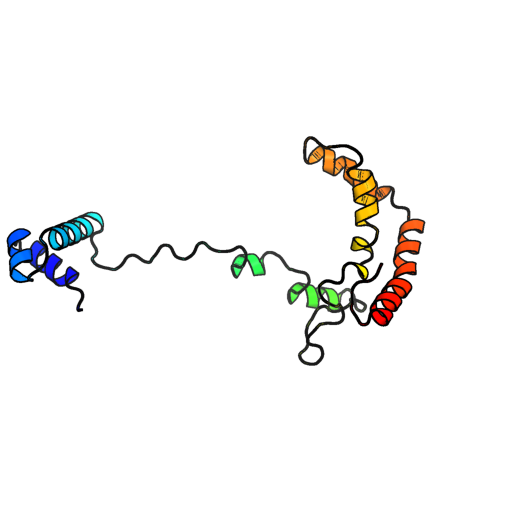
ATOM 773 N N . ILE A 1 96 ? -2.680 -16.685 -9.850 1.00 56.72 96 ILE A N 1
ATOM 774 C CA . ILE A 1 96 ? -3.240 -15.464 -9.251 1.00 56.72 96 ILE A CA 1
ATOM 775 C C . ILE A 1 96 ? -2.671 -15.201 -7.837 1.00 56.72 96 ILE A C 1
ATOM 777 O O . ILE A 1 9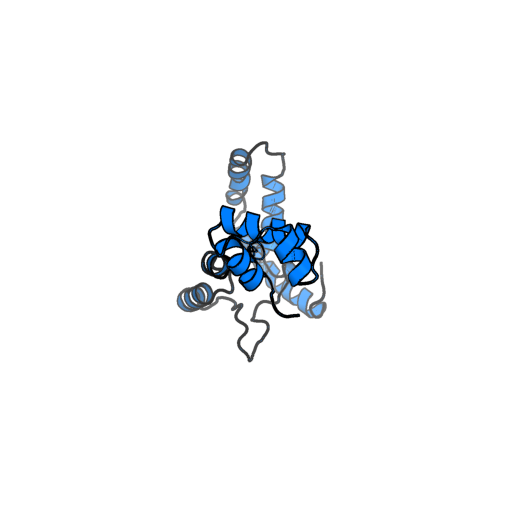6 ? -2.640 -14.046 -7.414 1.00 56.72 96 ILE A O 1
ATOM 781 N N . GLY A 1 97 ? -2.125 -16.216 -7.151 1.00 65.88 97 GLY A N 1
ATOM 782 C CA . GLY A 1 97 ? -1.852 -16.166 -5.705 1.00 65.88 97 GLY A CA 1
ATOM 783 C C . GLY A 1 97 ? -3.124 -16.411 -4.878 1.00 65.88 97 GLY A C 1
ATOM 784 O O . GLY A 1 97 ? -4.199 -16.622 -5.438 1.00 65.88 97 GLY A O 1
ATOM 785 N N . GLU A 1 98 ? -3.026 -16.438 -3.548 1.00 73.12 98 GLU A N 1
ATOM 786 C CA . GLU A 1 98 ? -4.199 -16.597 -2.665 1.00 73.12 98 GLU A CA 1
ATOM 787 C C . GLU A 1 98 ? -4.976 -15.284 -2.494 1.00 73.12 98 GLU A C 1
ATOM 789 O O . GLU A 1 98 ? -6.174 -15.302 -2.222 1.00 73.12 98 GLU A O 1
ATOM 794 N N . TRP A 1 99 ? -4.312 -14.142 -2.699 1.00 81.25 99 TRP A N 1
ATOM 795 C CA . TRP A 1 99 ? -4.950 -12.830 -2.664 1.00 81.25 99 TRP A CA 1
ATOM 796 C C . TRP A 1 99 ? -5.309 -12.323 -4.070 1.00 81.25 99 TRP A C 1
ATOM 798 O O . TRP A 1 99 ? -4.407 -12.143 -4.899 1.00 81.25 99 TRP A O 1
ATOM 808 N N . PRO A 1 100 ? -6.588 -12.017 -4.353 1.00 79.75 100 PRO A N 1
ATOM 809 C CA . PRO A 1 100 ? -6.996 -11.510 -5.656 1.00 79.75 100 PRO A CA 1
ATOM 810 C C . PRO A 1 100 ? -6.472 -10.082 -5.919 1.00 79.75 100 PRO A C 1
ATOM 812 O O . PRO A 1 100 ? -6.443 -9.232 -5.024 1.00 79.75 100 PRO A O 1
ATOM 815 N N . PRO A 1 101 ? -6.048 -9.764 -7.157 1.00 78.06 101 PRO A N 1
ATOM 816 C CA . PRO A 1 101 ? -5.653 -8.404 -7.516 1.00 78.06 101 PRO A CA 1
ATOM 817 C C . PRO A 1 101 ? -6.837 -7.428 -7.411 1.00 78.06 101 PRO A C 1
ATOM 819 O O . PRO A 1 101 ? -7.989 -7.819 -7.562 1.00 78.06 101 PRO A O 1
ATOM 822 N N . ASN A 1 102 ? -6.543 -6.138 -7.198 1.00 82.25 102 ASN A N 1
ATOM 823 C CA . ASN A 1 102 ? -7.533 -5.047 -7.155 1.00 82.25 102 ASN A CA 1
ATOM 824 C C . ASN A 1 102 ? -8.705 -5.281 -6.186 1.00 82.25 102 ASN A C 1
ATOM 826 O O . ASN A 1 102 ? -9.825 -4.883 -6.482 1.00 82.25 102 ASN A O 1
ATOM 830 N N . SER A 1 103 ? -8.454 -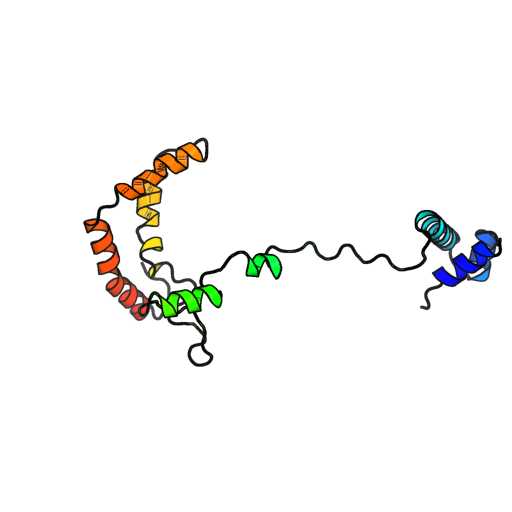5.925 -5.047 1.00 87.06 103 SER A N 1
ATOM 831 C CA . SER A 1 103 ? -9.486 -6.249 -4.052 1.00 87.06 103 SER A CA 1
ATOM 832 C C . SER A 1 103 ? -9.280 -5.468 -2.743 1.00 87.06 103 SER A C 1
ATOM 834 O O . SER A 1 103 ? -8.950 -6.079 -1.724 1.00 87.06 103 SER A O 1
ATOM 836 N N . PRO A 1 104 ? -9.414 -4.123 -2.748 1.00 90.06 104 PRO A N 1
ATOM 837 C CA . PRO A 1 104 ? -9.321 -3.321 -1.525 1.00 90.06 104 PRO A CA 1
ATOM 838 C C . PRO A 1 104 ? -10.450 -3.658 -0.540 1.00 90.06 104 PRO A C 1
ATOM 840 O O . PRO A 1 104 ? -10.234 -3.627 0.667 1.00 90.06 104 PRO A O 1
ATOM 843 N N . ASP A 1 105 ? -11.608 -4.095 -1.044 1.00 90.69 105 ASP A N 1
ATOM 844 C CA . ASP A 1 105 ? -12.773 -4.497 -0.242 1.00 90.69 105 ASP A CA 1
ATOM 845 C C . ASP A 1 105 ? -12.504 -5.731 0.633 1.00 90.69 105 ASP A C 1
ATOM 847 O O . ASP A 1 105 ? -13.240 -6.015 1.578 1.00 90.69 105 ASP A O 1
ATOM 851 N N . LEU A 1 106 ? -11.418 -6.456 0.347 1.00 90.19 106 LEU A N 1
ATOM 852 C CA . LEU A 1 106 ? -10.952 -7.579 1.149 1.00 90.19 106 LEU A CA 1
ATOM 853 C C . LEU A 1 106 ? -9.849 -7.185 2.137 1.00 90.19 106 LEU A C 1
ATOM 855 O O . LEU A 1 106 ? -9.553 -7.964 3.029 1.00 90.19 106 LEU A O 1
ATOM 859 N N . ASN A 1 107 ? -9.252 -5.994 2.057 1.00 91.00 107 ASN A N 1
ATOM 860 C CA . ASN A 1 107 ? -8.197 -5.580 2.982 1.00 91.00 107 ASN A CA 1
ATOM 861 C C . ASN A 1 107 ? -8.768 -4.750 4.151 1.00 91.00 107 ASN A C 1
ATOM 863 O O . ASN A 1 107 ? -9.198 -3.621 3.914 1.00 91.00 107 ASN A O 1
ATOM 867 N N . PRO A 1 108 ? -8.693 -5.224 5.416 1.00 92.88 108 PRO A N 1
ATOM 868 C CA . PRO A 1 108 ? -9.137 -4.476 6.601 1.00 92.88 108 PRO A CA 1
ATOM 869 C C . PRO A 1 108 ? -8.582 -3.059 6.716 1.00 92.88 108 PRO A C 1
ATOM 871 O O . PRO A 1 108 ? -9.255 -2.157 7.227 1.00 92.88 108 PRO A O 1
ATOM 874 N N . LEU A 1 109 ? -7.353 -2.851 6.235 1.00 94.50 109 LEU A N 1
ATOM 875 C CA . LEU A 1 109 ? -6.768 -1.522 6.208 1.00 94.50 109 LEU A CA 1
ATOM 876 C C . LEU A 1 109 ? -7.486 -0.608 5.210 1.00 94.50 109 LEU A C 1
ATOM 878 O O . LEU A 1 109 ? -7.793 0.530 5.557 1.00 94.50 109 LEU A O 1
ATOM 882 N N . ASP A 1 110 ? -7.791 -1.117 4.015 1.00 93.69 110 ASP A N 1
ATOM 883 C CA . ASP A 1 110 ? -8.360 -0.331 2.920 1.00 93.69 110 ASP A CA 1
ATOM 884 C C . ASP A 1 110 ? -9.857 -0.067 3.098 1.00 93.69 110 ASP A C 1
ATOM 886 O O . ASP A 1 110 ? -10.270 1.086 2.984 1.00 93.69 110 ASP A O 1
ATOM 890 N N . TYR A 1 111 ? -10.667 -1.074 3.447 1.00 92.06 111 TYR A N 1
ATOM 891 C CA . TYR A 1 111 ? -12.118 -0.870 3.582 1.00 92.06 111 TYR A CA 1
ATOM 892 C C . TYR A 1 111 ? -12.537 -0.155 4.878 1.00 92.06 111 TYR A C 1
ATOM 894 O O . TYR A 1 111 ? -13.695 0.240 5.001 1.00 92.06 111 TYR A O 1
ATOM 902 N N . ALA A 1 112 ? -11.646 -0.003 5.870 1.00 94.81 112 ALA A N 1
ATOM 903 C CA . ALA A 1 112 ? -12.010 0.602 7.157 1.00 94.81 112 ALA A CA 1
ATOM 904 C C . ALA A 1 112 ? -10.931 1.494 7.782 1.00 94.81 112 ALA A C 1
ATOM 906 O O . ALA A 1 112 ? -11.178 2.681 8.014 1.00 94.81 112 ALA A O 1
ATOM 907 N N . VAL A 1 113 ? -9.750 0.952 8.105 1.00 96.19 113 VAL A N 1
ATOM 908 C CA . VAL A 1 113 ? -8.774 1.667 8.955 1.00 96.19 113 VAL A CA 1
ATOM 909 C C . VAL A 1 113 ? -8.315 2.977 8.317 1.00 96.19 113 VAL A C 1
ATOM 911 O O . VAL A 1 113 ? -8.243 3.993 9.012 1.00 96.19 113 VAL A O 1
ATOM 914 N N . TRP A 1 114 ? -8.052 2.990 7.008 1.00 95.69 114 TRP A N 1
ATOM 915 C CA . TRP A 1 114 ? -7.652 4.211 6.311 1.00 95.69 114 TRP A CA 1
ATOM 916 C C . TRP A 1 114 ? -8.749 5.266 6.301 1.00 95.69 114 TRP A C 1
ATOM 918 O O . TRP A 1 114 ? -8.434 6.419 6.572 1.00 95.69 114 TRP A O 1
ATOM 928 N N . SER A 1 115 ? -10.019 4.891 6.117 1.00 94.50 115 SER A N 1
ATOM 929 C CA . SER A 1 115 ? -11.135 5.843 6.216 1.00 94.50 115 SER A CA 1
ATOM 930 C C . SER A 1 115 ? -11.227 6.459 7.615 1.00 94.50 115 SER A C 1
ATOM 932 O O . SER A 1 115 ? -11.436 7.663 7.747 1.00 94.50 115 SER A O 1
ATOM 934 N N . ILE A 1 116 ? -11.052 5.664 8.678 1.00 95.06 116 ILE A N 1
ATOM 935 C CA . ILE A 1 116 ? -11.071 6.172 10.061 1.00 95.06 116 ILE A CA 1
ATOM 936 C C . ILE A 1 116 ? -9.908 7.143 10.287 1.00 95.06 116 ILE A C 1
ATOM 938 O O . ILE A 1 116 ? -10.085 8.221 10.861 1.00 95.06 116 ILE A O 1
ATOM 942 N N . LEU A 1 117 ? -8.708 6.764 9.845 1.00 95.81 117 LEU A N 1
ATOM 943 C CA . LEU A 1 117 ? -7.514 7.576 10.029 1.00 95.81 117 LEU A CA 1
ATOM 944 C C . LEU A 1 117 ? -7.575 8.866 9.208 1.00 95.81 117 LEU A C 1
ATOM 946 O O . LEU A 1 117 ? -7.201 9.914 9.724 1.00 95.81 117 LEU A O 1
ATOM 950 N N . GLU A 1 118 ? -8.067 8.803 7.973 1.00 95.12 118 GLU A N 1
ATOM 951 C CA . GLU A 1 118 ? -8.279 9.960 7.106 1.00 95.12 118 GLU A CA 1
ATOM 952 C C . GLU A 1 118 ? -9.286 10.925 7.732 1.00 95.12 118 GLU A C 1
ATOM 954 O O . GLU A 1 118 ? -8.971 12.101 7.894 1.00 95.12 118 GLU A O 1
ATOM 959 N N . GLN A 1 119 ? -10.445 10.437 8.187 1.00 95.50 119 GLN A N 1
ATOM 960 C CA . GLN A 1 119 ? -11.449 11.278 8.849 1.00 95.50 119 GLN A CA 1
ATOM 961 C C . GLN A 1 119 ? -10.878 12.020 10.063 1.00 95.50 119 GLN A C 1
ATOM 963 O O . GLN A 1 119 ? -11.187 13.192 10.270 1.00 95.50 119 GLN A O 1
ATOM 968 N N . LYS A 1 120 ? -10.024 11.362 10.858 1.00 94.00 120 LYS A N 1
ATOM 969 C CA . LYS A 1 120 ? -9.407 11.976 12.041 1.00 94.00 120 LYS A CA 1
ATOM 970 C C . LYS A 1 120 ? -8.255 12.913 11.692 1.00 94.00 120 LYS A C 1
ATOM 972 O O . LYS A 1 120 ? -8.220 14.051 12.157 1.00 94.00 120 LYS A O 1
ATOM 977 N N . ALA A 1 121 ? -7.296 12.437 10.902 1.00 94.62 121 ALA A N 1
ATOM 978 C CA . ALA A 1 121 ? -6.091 13.189 10.583 1.00 94.62 121 ALA A CA 1
ATOM 979 C C . ALA A 1 121 ? -6.419 14.380 9.675 1.00 94.62 121 ALA A C 1
ATOM 981 O O . ALA A 1 121 ? -5.968 15.489 9.941 1.00 94.62 121 ALA A O 1
ATOM 982 N N . CYS A 1 122 ? -7.268 14.179 8.666 1.00 94.56 122 CYS A N 1
ATOM 983 C CA . CYS A 1 122 ? -7.626 15.182 7.666 1.00 94.56 122 CYS A CA 1
ATOM 984 C C . CYS A 1 122 ? -8.878 15.999 8.025 1.00 94.56 122 CYS A C 1
ATOM 986 O O . CYS A 1 122 ? -9.348 16.775 7.195 1.00 94.56 122 CYS A O 1
ATOM 988 N N . ALA A 1 123 ? -9.373 15.918 9.268 1.00 94.06 123 ALA A N 1
ATOM 989 C CA . ALA A 1 123 ? -10.459 16.773 9.766 1.00 94.06 123 ALA A CA 1
ATOM 990 C C . ALA A 1 123 ? -10.162 18.279 9.612 1.00 94.06 123 ALA A C 1
ATOM 992 O O . ALA A 1 123 ? -11.076 19.105 9.583 1.00 94.06 123 ALA A O 1
ATOM 993 N N . LYS A 1 124 ? -8.876 18.652 9.548 1.00 92.75 124 LYS A N 1
ATOM 994 C CA . LYS A 1 124 ? -8.409 20.017 9.290 1.00 92.75 124 LYS A CA 1
ATOM 995 C C . LYS A 1 124 ? -7.278 20.005 8.258 1.00 92.75 124 LYS A C 1
ATOM 997 O O . LYS A 1 124 ? -6.463 19.083 8.275 1.00 92.75 124 LYS A O 1
ATOM 1002 N N . PRO A 1 125 ? -7.149 21.052 7.423 1.00 94.62 125 PRO A N 1
ATOM 1003 C CA . PRO A 1 125 ? -6.006 21.193 6.530 1.00 94.62 125 PRO A CA 1
ATOM 1004 C C . PRO A 1 125 ? -4.678 21.271 7.294 1.00 94.62 125 PRO A C 1
ATOM 1006 O O . PRO A 1 125 ? -4.602 21.813 8.400 1.00 94.62 125 PRO A O 1
ATOM 1009 N N . HIS A 1 126 ? -3.603 20.791 6.673 1.00 96.69 126 HIS A N 1
ATOM 1010 C CA . HIS A 1 126 ? -2.249 20.881 7.214 1.00 96.69 126 HIS A CA 1
ATOM 1011 C C . HIS A 1 126 ? -1.360 21.714 6.298 1.00 96.69 126 HIS A C 1
ATOM 1013 O O . HIS A 1 126 ? -1.324 21.500 5.091 1.00 96.69 126 HIS A O 1
ATOM 1019 N N . SER A 1 127 ? -0.591 22.635 6.877 1.00 96.12 127 SER A N 1
ATOM 1020 C CA . SER A 1 127 ? 0.319 23.508 6.125 1.00 96.12 127 SER A CA 1
ATOM 1021 C C . SER A 1 127 ? 1.676 22.869 5.819 1.00 96.12 127 SER A C 1
ATOM 1023 O O . SER A 1 127 ? 2.440 23.403 5.020 1.00 96.12 127 SER A O 1
ATOM 1025 N N . ASN A 1 128 ? 2.014 21.754 6.475 1.00 96.19 128 ASN A N 1
ATOM 1026 C CA . ASN A 1 128 ? 3.288 21.062 6.305 1.00 96.19 128 ASN A CA 1
ATOM 1027 C C . ASN A 1 128 ? 3.224 19.598 6.773 1.00 96.19 128 ASN A C 1
ATOM 1029 O O . ASN A 1 128 ? 2.308 19.180 7.484 1.00 96.19 128 ASN A O 1
ATOM 1033 N N . VAL A 1 129 ? 4.254 18.834 6.401 1.00 96.50 129 VAL A N 1
ATOM 1034 C CA . VAL A 1 129 ? 4.397 17.405 6.719 1.00 96.50 129 VAL A CA 1
ATOM 1035 C C . VAL A 1 129 ? 4.452 17.139 8.227 1.00 96.50 129 VAL A C 1
ATOM 1037 O O . VAL A 1 129 ? 3.889 16.151 8.685 1.00 96.50 129 VAL A O 1
ATOM 1040 N N . GLU A 1 130 ? 5.081 18.007 9.022 1.00 96.62 130 GLU A N 1
ATOM 1041 C CA . GLU A 1 130 ? 5.180 17.810 10.478 1.00 96.62 130 GLU A CA 1
ATOM 1042 C C . GLU A 1 130 ? 3.822 17.954 11.175 1.00 96.62 130 GLU A C 1
ATOM 1044 O O . GLU A 1 130 ? 3.512 17.209 12.104 1.00 96.62 130 GLU A O 1
ATOM 1049 N N . SER A 1 131 ? 2.976 18.866 10.693 1.00 96.44 131 SER A N 1
ATOM 1050 C CA . SER A 1 131 ? 1.580 18.966 11.123 1.00 96.44 131 SER A CA 1
ATOM 1051 C C . SER A 1 131 ? 0.809 17.680 10.821 1.00 96.44 131 SER A C 1
ATOM 1053 O O . SER A 1 131 ? 0.119 17.175 11.704 1.00 96.44 131 SER A O 1
ATOM 1055 N N . LEU A 1 132 ? 0.961 17.126 9.614 1.00 96.00 132 LEU A N 1
ATOM 1056 C CA . LEU A 1 132 ? 0.313 15.868 9.235 1.00 96.00 132 LEU A CA 1
ATOM 1057 C C . LEU A 1 132 ? 0.820 14.694 10.087 1.00 96.00 132 LEU A C 1
ATOM 1059 O O . LEU A 1 132 ? 0.017 13.931 10.610 1.00 96.00 132 LEU A O 1
ATOM 1063 N N . LYS A 1 133 ? 2.135 14.569 10.317 1.00 96.06 133 LYS A N 1
ATOM 1064 C CA . LYS A 1 133 ? 2.706 13.527 11.195 1.00 96.06 133 LYS A CA 1
ATOM 1065 C C . LYS A 1 133 ? 2.138 13.575 12.614 1.00 96.06 133 LYS A C 1
ATOM 1067 O O . LYS A 1 133 ? 1.922 12.523 13.214 1.00 96.06 133 LYS A O 1
ATOM 1072 N N . ARG A 1 134 ? 1.910 14.778 13.157 1.00 95.62 134 ARG A N 1
ATOM 1073 C CA . ARG A 1 134 ? 1.245 14.948 14.458 1.00 95.62 134 ARG A CA 1
ATOM 1074 C C . ARG A 1 134 ? -0.213 14.504 14.400 1.00 95.62 134 ARG A C 1
ATOM 1076 O O . ARG A 1 134 ? -0.630 13.765 15.280 1.00 95.62 134 ARG A O 1
ATOM 1083 N N . ALA A 1 135 ? -0.954 14.891 13.363 1.00 95.69 135 ALA A N 1
ATOM 1084 C CA . ALA A 1 135 ? -2.347 14.479 13.187 1.00 95.69 135 ALA A CA 1
ATOM 1085 C C . ALA A 1 135 ? -2.497 12.955 13.016 1.00 95.69 135 ALA A C 1
ATOM 1087 O O . ALA A 1 135 ? -3.399 12.355 13.590 1.00 95.69 135 ALA A O 1
ATOM 1088 N N . LEU A 1 136 ? -1.551 12.297 12.336 1.00 96.12 136 LEU A N 1
ATOM 1089 C CA . LEU A 1 136 ? -1.513 10.836 12.180 1.00 96.12 136 LEU A CA 1
ATOM 1090 C C . LEU A 1 136 ? -1.311 10.074 13.502 1.00 96.12 136 LEU A C 1
ATOM 1092 O O . LEU A 1 136 ? -1.523 8.862 13.541 1.00 96.12 136 LEU A O 1
ATOM 1096 N N . LYS A 1 137 ? -0.973 10.751 14.612 1.00 95.44 137 LYS A N 1
ATOM 1097 C CA . LYS A 1 137 ? -1.033 10.140 15.952 1.00 95.44 137 LYS A CA 1
ATOM 1098 C C . LYS A 1 137 ? -2.450 9.720 16.354 1.00 95.44 137 LYS A C 1
ATOM 1100 O O . LYS A 1 137 ? -2.567 8.904 17.263 1.00 95.44 137 LYS A O 1
ATOM 1105 N N . ALA A 1 138 ? -3.475 10.161 15.619 1.00 94.62 138 ALA A N 1
ATOM 1106 C CA . ALA A 1 138 ? -4.836 9.629 15.664 1.00 94.62 138 ALA A CA 1
ATOM 1107 C C . ALA A 1 138 ? -4.912 8.097 15.511 1.00 94.62 138 ALA A C 1
ATOM 1109 O O . ALA A 1 138 ? -5.875 7.490 15.973 1.00 94.62 138 ALA A O 1
ATOM 1110 N N . TRP A 1 139 ? -3.887 7.456 14.934 1.00 95.50 139 TRP A N 1
ATOM 1111 C CA . TRP A 1 139 ? -3.735 5.997 14.943 1.00 95.50 139 TRP A CA 1
ATOM 1112 C C . TRP A 1 139 ? -3.877 5.396 16.349 1.00 95.50 139 TRP A C 1
ATOM 1114 O O . TRP A 1 139 ? -4.548 4.387 16.530 1.00 95.50 139 TRP A O 1
ATOM 1124 N N . ASN A 1 140 ? -3.294 6.046 17.359 1.00 95.38 140 ASN A N 1
ATOM 1125 C CA . ASN A 1 140 ? -3.314 5.564 18.743 1.00 95.38 140 ASN A CA 1
ATOM 1126 C C . ASN A 1 140 ? -4.703 5.652 19.391 1.00 95.38 140 ASN A C 1
ATOM 1128 O O . ASN A 1 140 ? -4.922 5.087 20.457 1.00 95.38 140 ASN A O 1
ATOM 1132 N N . GLU A 1 141 ? -5.630 6.379 18.772 1.00 94.31 141 GLU A N 1
ATOM 1133 C CA . GLU A 1 141 ? -7.009 6.496 19.235 1.00 94.31 141 GLU A CA 1
ATOM 1134 C C . GLU A 1 141 ? -7.931 5.447 18.601 1.00 94.31 141 GLU A C 1
ATOM 1136 O O . GLU A 1 141 ? -9.120 5.406 18.923 1.00 94.31 141 GLU A O 1
ATOM 1141 N N . ILE A 1 142 ? -7.438 4.647 17.648 1.00 95.06 142 ILE A N 1
ATOM 1142 C CA . ILE A 1 142 ? -8.195 3.516 17.113 1.00 95.06 142 ILE A CA 1
ATOM 1143 C C . ILE A 1 142 ? -8.174 2.427 18.184 1.00 95.06 142 ILE A C 1
ATOM 1145 O O . ILE A 1 142 ? -7.130 1.854 18.495 1.00 95.06 142 ILE A O 1
ATOM 1149 N N . THR A 1 143 ? -9.329 2.180 18.798 1.00 96.31 143 THR A N 1
ATOM 1150 C CA . THR A 1 143 ? -9.433 1.232 19.908 1.00 96.31 143 THR A CA 1
ATOM 1151 C C . THR A 1 143 ? -9.282 -0.204 19.420 1.00 96.31 143 THR A C 1
ATOM 1153 O O . THR A 1 143 ? -9.655 -0.536 18.293 1.00 96.31 143 THR A O 1
ATOM 1156 N N . LEU A 1 144 ? -8.801 -1.085 20.300 1.00 95.94 144 LEU A N 1
ATOM 1157 C CA . LEU A 1 144 ? -8.736 -2.517 20.007 1.00 95.94 144 LEU A CA 1
ATOM 1158 C C . LEU A 1 144 ? -10.120 -3.089 19.665 1.00 95.94 144 LEU A C 1
ATOM 1160 O O . LEU A 1 144 ? -10.233 -3.862 18.726 1.00 95.94 144 LEU A O 1
ATOM 1164 N N . ASP A 1 145 ? -11.174 -2.652 20.361 1.00 97.44 145 ASP A N 1
ATOM 1165 C CA . ASP A 1 145 ? -12.564 -3.028 20.060 1.00 97.44 145 ASP A CA 1
ATOM 1166 C C . ASP A 1 145 ? -12.969 -2.667 18.619 1.00 97.44 145 ASP A C 1
ATOM 1168 O O . ASP A 1 145 ? -13.594 -3.466 17.926 1.00 97.44 145 ASP A O 1
ATOM 1172 N N . THR A 1 146 ? -12.546 -1.496 18.129 1.00 96.62 146 THR A N 1
ATOM 1173 C CA . THR A 1 146 ? -12.777 -1.099 16.731 1.00 96.62 146 THR A CA 1
ATOM 1174 C C . THR A 1 146 ? -12.040 -2.029 15.769 1.00 96.62 146 THR A C 1
ATOM 1176 O O . THR A 1 146 ? -12.625 -2.484 14.790 1.00 96.62 146 THR A O 1
ATOM 1179 N N . LEU A 1 147 ? -10.772 -2.347 16.051 1.00 96.25 147 LEU A N 1
ATOM 1180 C CA . LEU A 1 147 ? -9.973 -3.244 15.210 1.00 96.25 147 LEU A CA 1
ATOM 1181 C C . LEU A 1 147 ? -10.549 -4.663 15.169 1.00 96.25 147 LEU A C 1
ATOM 1183 O O . LEU A 1 147 ? -10.631 -5.246 14.092 1.00 96.25 147 LEU A O 1
ATOM 1187 N N . VAL A 1 148 ? -10.992 -5.189 16.314 1.00 97.12 148 VAL A N 1
ATOM 1188 C CA . VAL A 1 148 ? -11.641 -6.505 16.405 1.00 97.12 148 VAL A CA 1
ATOM 1189 C C . VAL A 1 148 ? -12.892 -6.532 15.533 1.00 97.12 148 VAL A C 1
ATOM 1191 O O . VAL A 1 148 ? -12.996 -7.389 14.667 1.00 97.12 148 VAL A O 1
ATOM 1194 N N . LYS A 1 149 ? -13.773 -5.529 15.641 1.00 97.00 149 LYS A N 1
ATOM 1195 C CA . LYS A 1 149 ? -14.976 -5.430 14.793 1.00 97.00 149 LYS A CA 1
ATOM 1196 C C . LYS A 1 149 ? -14.657 -5.356 13.300 1.00 97.00 149 LYS A C 1
ATOM 1198 O O . LYS A 1 149 ? -15.376 -5.935 12.491 1.00 97.00 149 LYS A O 1
ATOM 1203 N N . ILE A 1 150 ? -13.595 -4.639 12.926 1.00 96.25 150 ILE A N 1
ATOM 1204 C CA . ILE A 1 150 ? -13.149 -4.550 11.531 1.00 96.25 150 ILE A CA 1
ATOM 1205 C C . ILE A 1 150 ? -12.720 -5.929 11.025 1.00 96.25 150 ILE A C 1
ATOM 1207 O O . ILE A 1 150 ? -13.133 -6.316 9.932 1.00 96.25 150 ILE A O 1
ATOM 1211 N N . VAL A 1 151 ? -11.920 -6.663 11.801 1.00 95.06 151 VAL A N 1
ATOM 1212 C CA . VAL A 1 151 ? -11.447 -8.009 11.441 1.00 95.06 151 VAL A CA 1
ATOM 1213 C C . VAL A 1 151 ? -12.602 -9.014 11.426 1.00 95.06 151 VAL A C 1
ATOM 1215 O O . VAL A 1 151 ? -12.722 -9.778 10.473 1.00 95.06 151 VAL A O 1
ATOM 1218 N N . ASP A 1 152 ? -13.509 -8.956 12.400 1.00 96.00 152 ASP A N 1
ATOM 1219 C CA . ASP A 1 152 ? -14.698 -9.815 12.479 1.00 96.00 152 ASP A CA 1
ATOM 1220 C C . ASP A 1 152 ? -15.674 -9.587 11.311 1.00 96.00 152 ASP A C 1
ATOM 1222 O O . ASP A 1 152 ? -16.485 -10.457 10.993 1.00 96.00 152 ASP A O 1
ATOM 1226 N N . ASN A 1 153 ? -15.585 -8.439 10.627 1.00 94.81 153 ASN A N 1
ATOM 1227 C CA . ASN A 1 153 ? -16.350 -8.158 9.412 1.00 94.81 153 ASN A CA 1
ATOM 1228 C C . ASN A 1 153 ? -15.749 -8.811 8.151 1.00 94.81 153 ASN A C 1
ATOM 1230 O O . ASN A 1 153 ? -16.426 -8.903 7.126 1.00 94.81 153 ASN A O 1
ATOM 1234 N N . PHE A 1 154 ? -14.505 -9.294 8.194 1.00 93.12 154 PHE A N 1
ATOM 1235 C CA . PHE A 1 154 ? -13.830 -9.867 7.026 1.00 93.12 154 PHE A CA 1
ATOM 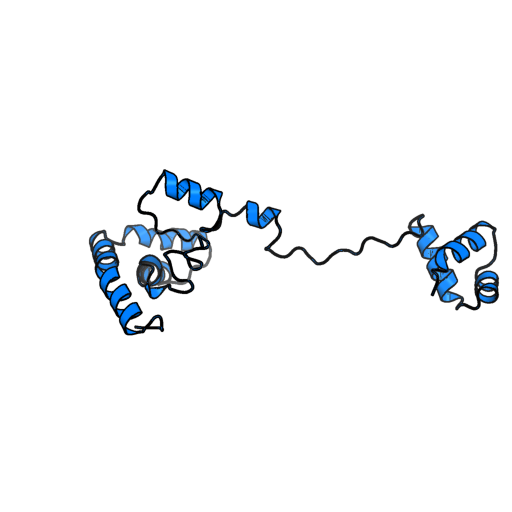1236 C C . PHE A 1 154 ? -14.575 -11.068 6.399 1.00 93.12 154 PHE A C 1
ATOM 1238 O O . PHE A 1 154 ? -14.750 -11.073 5.178 1.00 93.12 154 PHE A O 1
ATOM 1245 N N . PRO A 1 155 ? -15.126 -12.040 7.162 1.00 94.69 155 PRO A N 1
ATOM 1246 C CA . PRO A 1 155 ? -15.939 -13.118 6.589 1.00 94.69 155 PRO A CA 1
ATOM 1247 C C . PRO A 1 155 ? -17.177 -12.624 5.830 1.00 94.69 155 PRO A C 1
ATOM 1249 O O . PRO A 1 155 ? -17.580 -13.230 4.836 1.00 94.69 155 PRO A O 1
ATOM 1252 N N . LYS A 1 156 ? -17.775 -11.508 6.268 1.00 94.44 156 LYS A N 1
ATOM 1253 C CA . LYS A 1 156 ? -18.903 -10.884 5.568 1.00 94.44 156 LYS A CA 1
ATOM 1254 C C . LYS A 1 156 ? -18.458 -10.310 4.220 1.00 94.44 156 LYS A C 1
ATOM 1256 O O . LYS A 1 156 ? -19.149 -10.542 3.232 1.00 94.44 156 LYS A O 1
ATOM 1261 N N . GLN A 1 157 ? -17.300 -9.645 4.169 1.00 94.38 157 GLN A N 1
ATOM 1262 C CA . GLN A 1 157 ? -16.728 -9.139 2.913 1.00 94.38 157 GLN A CA 1
ATOM 1263 C C . GLN A 1 157 ? -16.382 -10.269 1.942 1.00 94.38 157 GLN A C 1
ATOM 1265 O O . GLN A 1 157 ? -16.694 -10.187 0.757 1.00 94.38 157 GLN A O 1
ATOM 1270 N N . LEU A 1 158 ? -15.812 -11.370 2.442 1.00 92.31 158 LEU A N 1
ATOM 1271 C CA . LEU A 1 158 ? -15.557 -12.557 1.624 1.00 92.31 158 LEU A CA 1
ATOM 1272 C C . LEU A 1 158 ? -16.848 -13.122 1.027 1.00 92.31 158 LEU A C 1
ATOM 1274 O O . LEU A 1 158 ? -16.892 -13.431 -0.163 1.00 92.31 158 LEU A O 1
ATOM 1278 N N . LYS A 1 159 ? -17.912 -13.225 1.831 1.00 94.88 159 LYS A N 1
ATOM 1279 C CA . LYS A 1 159 ? -19.212 -13.694 1.346 1.00 94.88 159 LYS A CA 1
ATOM 1280 C C . LYS A 1 159 ? -19.784 -12.767 0.271 1.00 94.88 159 LYS A C 1
ATOM 1282 O O . LYS A 1 159 ? -20.204 -13.260 -0.768 1.00 94.88 159 LYS A O 1
ATOM 1287 N N . ALA A 1 160 ? -19.736 -11.452 0.482 1.00 94.62 160 ALA A N 1
ATOM 1288 C CA . ALA A 1 160 ? -20.190 -10.473 -0.504 1.00 94.62 160 ALA A CA 1
ATOM 1289 C C . ALA A 1 160 ? -19.405 -10.580 -1.825 1.00 94.62 160 ALA A C 1
ATOM 1291 O O . ALA A 1 160 ? -20.005 -10.593 -2.897 1.00 94.62 160 ALA A O 1
ATOM 1292 N N . CYS A 1 161 ? -18.084 -10.768 -1.753 1.00 93.06 161 CYS A N 1
ATOM 1293 C CA . CYS A 1 161 ? -17.235 -11.009 -2.921 1.00 93.06 161 CYS A CA 1
ATOM 1294 C C . CYS A 1 161 ? -17.644 -12.281 -3.691 1.00 93.06 161 CYS A C 1
ATOM 1296 O O . CYS A 1 161 ? -17.722 -12.270 -4.924 1.00 93.06 161 CYS A O 1
ATOM 1298 N N . VAL A 1 162 ? -17.943 -13.373 -2.975 1.00 92.88 162 VAL A N 1
ATOM 1299 C CA . VAL A 1 162 ? -18.415 -14.637 -3.569 1.00 92.88 162 VAL A CA 1
ATOM 1300 C C . VAL A 1 162 ? -19.796 -14.473 -4.205 1.00 92.88 162 VAL A C 1
ATOM 1302 O O . VAL A 1 162 ? -19.987 -14.895 -5.347 1.00 92.88 162 VAL A O 1
ATOM 1305 N N . ASP A 1 163 ? -20.735 -13.827 -3.512 1.00 95.44 163 ASP A N 1
ATOM 1306 C CA . ASP A 1 163 ? -22.094 -13.572 -4.003 1.00 95.44 163 ASP A CA 1
ATOM 1307 C C . ASP A 1 163 ? -22.068 -12.678 -5.260 1.00 95.44 163 ASP A C 1
ATOM 1309 O O . ASP A 1 163 ? -22.792 -12.928 -6.229 1.00 95.44 163 ASP A O 1
ATOM 1313 N N . ALA A 1 164 ? -21.151 -11.705 -5.300 1.00 94.19 164 ALA A N 1
ATOM 1314 C CA . ALA A 1 164 ? -20.870 -10.859 -6.460 1.00 94.19 164 ALA A CA 1
ATOM 1315 C C . ALA A 1 164 ? -20.063 -11.566 -7.567 1.00 94.19 164 ALA A C 1
ATOM 1317 O O . ALA A 1 164 ? -19.787 -10.965 -8.607 1.00 94.19 164 ALA A O 1
ATOM 1318 N N . LYS A 1 165 ? -19.666 -12.832 -7.369 1.00 91.38 165 LYS A N 1
ATOM 1319 C CA . LYS A 1 165 ? -18.834 -13.621 -8.297 1.00 91.38 165 LYS A CA 1
ATOM 1320 C C . LYS A 1 165 ? -17.530 -12.905 -8.682 1.00 91.38 165 LYS A C 1
ATOM 1322 O O . LYS A 1 165 ? -17.106 -12.958 -9.836 1.00 91.38 165 LYS A O 1
ATOM 1327 N N . GLY A 1 166 ? -16.911 -12.222 -7.719 1.00 84.81 166 GLY A N 1
ATOM 1328 C CA . GLY A 1 166 ? -15.701 -11.419 -7.922 1.00 84.81 166 GLY A CA 1
ATOM 1329 C C . GLY A 1 166 ? -15.939 -10.036 -8.542 1.00 84.81 166 GLY A C 1
ATOM 1330 O O . GLY A 1 166 ? -14.971 -9.353 -8.869 1.00 84.81 166 GLY A O 1
ATOM 1331 N N . GLY A 1 167 ? -17.197 -9.621 -8.725 1.00 88.69 167 GLY A N 1
ATOM 1332 C CA . GLY A 1 167 ? -17.558 -8.240 -9.047 1.00 88.69 167 GLY A CA 1
ATOM 1333 C C . GLY A 1 167 ? -17.439 -7.301 -7.841 1.00 88.69 167 GLY A C 1
ATOM 1334 O O . GLY A 1 167 ? -17.197 -7.739 -6.719 1.00 88.69 167 GLY A O 1
ATOM 1335 N N . HIS A 1 168 ? -17.627 -6.002 -8.080 1.00 87.62 168 HIS A N 1
ATOM 1336 C CA . HIS A 1 168 ? -17.688 -4.998 -7.014 1.00 87.62 168 HIS A CA 1
ATOM 1337 C C . HIS A 1 168 ? -18.943 -5.171 -6.152 1.00 87.62 168 HIS A C 1
ATOM 1339 O O . HIS A 1 168 ? -20.000 -5.558 -6.657 1.00 87.62 168 HIS A O 1
ATOM 1345 N N . PHE A 1 169 ? -18.815 -4.860 -4.866 1.00 87.69 169 PHE A N 1
ATOM 1346 C CA . PHE A 1 169 ? -19.881 -4.924 -3.872 1.00 87.69 169 PHE A CA 1
ATOM 1347 C C . PHE A 1 169 ? -19.736 -3.764 -2.879 1.00 87.69 169 PHE A C 1
ATOM 1349 O O . PHE A 1 169 ? -18.652 -3.199 -2.749 1.00 87.69 169 PHE A O 1
ATOM 1356 N N . GLU A 1 170 ? -20.830 -3.419 -2.201 1.00 72.38 170 GLU A N 1
ATOM 1357 C CA . GLU A 1 170 ? -20.904 -2.397 -1.145 1.00 72.38 170 GLU A CA 1
ATOM 1358 C C . GLU A 1 170 ? -21.573 -2.976 0.110 1.00 72.38 170 GLU A C 1
ATOM 1360 O O . GLU A 1 170 ? -22.497 -3.814 -0.043 1.00 72.38 170 GLU A O 1
#

pLDDT: mean 83.51, std 14.59, range [45.81, 97.44]

Secondary structure (DSSP, 8-state):
----HHHHHHHHHTT--HHHHHHHHT--HHHHHHHHHHHHHHS--SPPPP--SPPPTT-HHHHTTS--TT-HHHHHHHHHH-TT------BTTBTT-SSPTT-GGG-HIIIIIHHHHHHHHTTS--SSHHHHHHHGGGGGGS-HHHHHHHHHTHHHHHHHHHHTTTS---